Protein AF-A0A7S0RK14-F1 (afdb_monomer)

pLDDT: mean 92.4, std 7.56, range [43.94, 97.69]

Solvent-accessible surface area (backbone atoms only — not comparable to full-atom values): 6460 Å² total; per-residue (Å²): 135,81,54,69,39,75,68,65,34,57,69,39,51,53,24,56,72,40,87,52,61,68,43,26,39,52,29,47,56,50,52,42,52,37,62,75,71,60,67,61,87,78,58,67,68,62,51,51,50,47,50,44,56,53,35,53,56,34,50,67,47,88,48,54,69,42,27,52,49,26,55,49,40,50,52,54,50,48,70,65,46,33,80,78,59,32,68,70,54,43,53,64,54,51,55,78,42,50,62,51,37,59,55,31,54,68,42,89,51,60,73,45,24,78,70,81

Structure (mmCIF, N/CA/C/O backbone):
data_AF-A0A7S0RK14-F1
#
_entry.id   AF-A0A7S0RK14-F1
#
loop_
_atom_site.group_PDB
_atom_site.id
_atom_site.type_symbol
_atom_site.label_atom_id
_atom_site.label_alt_id
_atom_site.label_comp_id
_atom_site.label_asym_id
_atom_site.label_entity_id
_atom_site.label_seq_id
_atom_site.pdbx_PDB_ins_code
_atom_site.Cartn_x
_atom_site.Cartn_y
_atom_site.Cartn_z
_atom_site.occupancy
_atom_site.B_iso_or_equiv
_atom_site.auth_seq_id
_atom_site.auth_comp_id
_atom_site.auth_asym_id
_atom_site.auth_atom_id
_atom_site.pdbx_PDB_model_num
ATOM 1 N N . ARG A 1 1 ? -0.982 -11.204 16.524 1.00 43.94 1 ARG A N 1
ATOM 2 C CA . ARG A 1 1 ? -0.475 -10.701 15.231 1.00 43.94 1 ARG A CA 1
ATOM 3 C C . ARG A 1 1 ? -1.022 -11.636 14.187 1.00 43.94 1 ARG A C 1
ATOM 5 O O . ARG A 1 1 ? -0.485 -12.735 14.083 1.00 43.94 1 ARG A O 1
ATOM 12 N N . GLY A 1 2 ? -2.093 -11.233 13.522 1.00 53.06 2 GLY A N 1
ATOM 13 C CA . GLY A 1 2 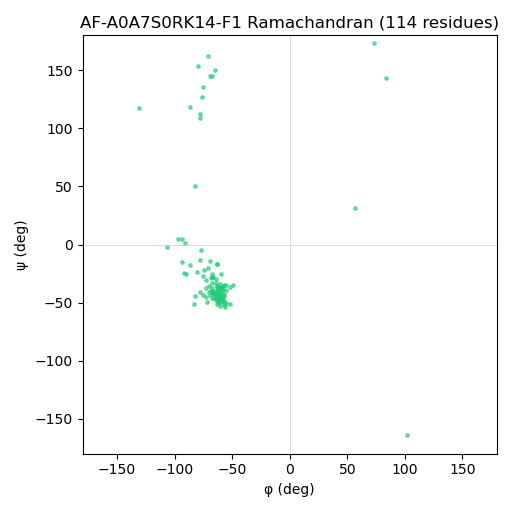? -2.640 -12.020 12.430 1.00 53.06 2 GLY A CA 1
ATOM 14 C C . GLY A 1 2 ? -1.776 -11.878 11.185 1.00 53.06 2 GLY A C 1
ATOM 15 O O . GLY A 1 2 ? -1.280 -10.790 10.880 1.00 53.06 2 GLY A O 1
ATOM 16 N N . GLY A 1 3 ? -1.497 -12.987 10.507 1.00 73.06 3 GLY A N 1
ATOM 17 C CA . GLY A 1 3 ? -0.757 -12.967 9.245 1.00 73.06 3 GLY A CA 1
ATOM 18 C C . GLY A 1 3 ? -1.586 -12.375 8.098 1.00 73.06 3 GLY A C 1
ATOM 19 O O . GLY A 1 3 ? -2.809 -12.357 8.146 1.00 73.06 3 GLY A O 1
ATOM 20 N N . MET A 1 4 ? -0.935 -11.965 7.002 1.00 79.94 4 MET A N 1
ATOM 21 C CA . MET A 1 4 ? -1.614 -11.532 5.764 1.00 79.94 4 MET A 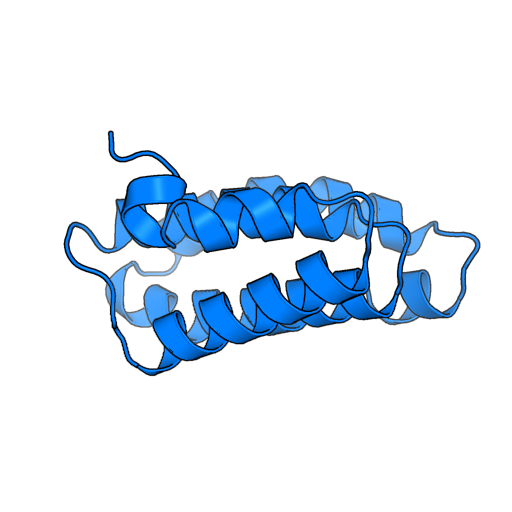CA 1
ATOM 22 C C . MET A 1 4 ? -2.685 -12.538 5.296 1.00 79.94 4 MET A C 1
ATOM 24 O O . MET A 1 4 ? -3.738 -12.140 4.814 1.00 79.94 4 MET A O 1
ATOM 28 N N . ALA A 1 5 ? -2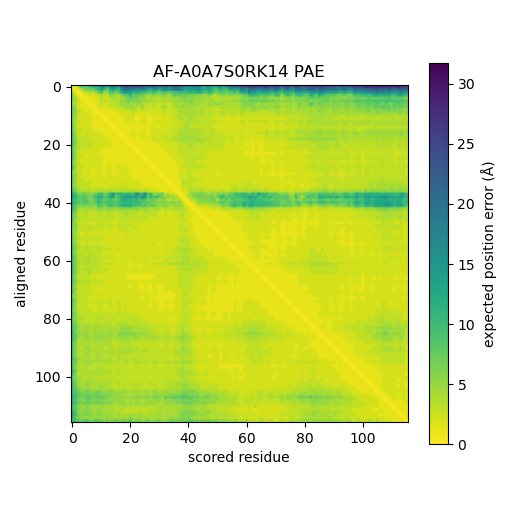.439 -13.837 5.495 1.00 84.75 5 ALA A N 1
ATOM 29 C CA . ALA A 1 5 ? -3.376 -14.907 5.162 1.00 84.75 5 ALA A CA 1
ATOM 30 C C . ALA A 1 5 ? -4.648 -14.914 6.027 1.00 84.75 5 ALA A C 1
ATOM 32 O O . ALA A 1 5 ? -5.687 -15.339 5.539 1.00 84.75 5 ALA A O 1
ATOM 33 N N . GLU A 1 6 ? -4.594 -14.427 7.269 1.00 83.00 6 GLU A N 1
ATOM 34 C CA . GLU A 1 6 ? -5.779 -14.309 8.130 1.00 83.00 6 GLU A CA 1
ATOM 35 C C . GLU A 1 6 ? -6.695 -13.171 7.673 1.00 83.00 6 GLU A C 1
ATOM 37 O O . GLU A 1 6 ? -7.908 -13.274 7.815 1.00 83.00 6 GLU A O 1
ATOM 42 N N . VAL A 1 7 ? -6.118 -12.115 7.090 1.00 80.44 7 VAL A N 1
ATOM 43 C CA . VAL A 1 7 ? -6.870 -10.947 6.614 1.00 80.44 7 VAL A CA 1
ATOM 44 C C . VAL A 1 7 ? -7.445 -11.192 5.221 1.00 80.44 7 VAL A C 1
ATOM 46 O O . VAL A 1 7 ? -8.635 -11.007 5.013 1.00 80.44 7 VAL A O 1
ATOM 49 N N . VAL A 1 8 ? -6.629 -11.629 4.253 1.00 83.75 8 VAL A N 1
ATOM 50 C CA . VAL A 1 8 ? -7.070 -11.729 2.843 1.00 83.75 8 VAL A CA 1
ATOM 51 C C . VAL A 1 8 ? -7.315 -13.163 2.359 1.00 83.75 8 VAL A C 1
ATOM 53 O O . VAL A 1 8 ? -7.729 -13.376 1.217 1.00 83.75 8 VAL A O 1
ATOM 56 N N . GLY A 1 9 ? -7.068 -14.163 3.207 1.00 88.88 9 GLY A N 1
ATOM 57 C CA . GLY A 1 9 ? -7.179 -15.583 2.878 1.00 88.88 9 GLY A CA 1
ATOM 58 C C . GLY A 1 9 ? -5.932 -16.151 2.193 1.00 88.88 9 GLY A C 1
ATOM 59 O O . GLY A 1 9 ? -5.302 -15.512 1.348 1.00 88.88 9 GLY A O 1
ATOM 60 N N . GLU A 1 10 ? -5.595 -17.400 2.518 1.00 91.12 10 GLU A N 1
ATOM 61 C CA . GLU A 1 10 ? -4.373 -18.077 2.059 1.00 91.12 10 GLU A CA 1
ATOM 62 C C . GLU A 1 10 ? -4.250 -18.147 0.530 1.00 91.12 10 GLU A C 1
ATOM 64 O O . GLU A 1 10 ? -3.204 -17.816 -0.030 1.00 91.12 10 GLU A O 1
ATOM 69 N N . TYR A 1 11 ? -5.338 -18.474 -0.172 1.00 93.38 11 TYR A N 1
ATOM 70 C CA . TYR A 1 11 ? -5.334 -18.522 -1.636 1.00 93.38 11 TYR A CA 1
ATOM 71 C C . TYR A 1 11 ? -5.032 -17.158 -2.274 1.00 93.38 11 TYR A C 1
ATOM 73 O O . TYR A 1 11 ? -4.282 -17.069 -3.248 1.00 93.38 11 TYR A O 1
ATOM 81 N N . THR A 1 12 ? -5.576 -16.078 -1.708 1.00 93.00 12 THR A N 1
ATOM 82 C CA . THR A 1 12 ? -5.313 -14.712 -2.178 1.00 93.00 12 THR A CA 1
ATOM 83 C C . THR A 1 12 ? -3.835 -14.372 -1.998 1.00 93.00 12 THR A C 1
ATOM 85 O O . THR A 1 12 ? -3.203 -13.845 -2.912 1.00 93.00 12 THR A O 1
ATOM 88 N N . VAL A 1 13 ? -3.248 -14.760 -0.862 1.00 92.19 13 VAL A N 1
ATOM 89 C CA . VAL A 1 13 ? -1.812 -14.608 -0.596 1.00 92.19 13 VAL A CA 1
ATOM 90 C C . VAL A 1 13 ? -0.962 -15.389 -1.601 1.00 92.19 13 VAL A C 1
ATOM 92 O O . VAL A 1 13 ? 0.000 -14.845 -2.143 1.00 92.19 13 VAL A O 1
ATOM 95 N N . MET A 1 14 ? -1.325 -16.633 -1.923 1.00 94.12 14 MET A N 1
ATOM 96 C CA . MET A 1 14 ? -0.630 -17.409 -2.959 1.00 94.12 14 MET A CA 1
ATOM 97 C C . MET A 1 14 ? -0.676 -16.712 -4.324 1.00 94.12 14 MET A C 1
ATOM 99 O O . MET A 1 14 ? 0.335 -16.654 -5.027 1.00 94.12 14 MET A O 1
ATOM 103 N N . CYS A 1 15 ? -1.831 -16.150 -4.687 1.00 96.00 15 CYS A N 1
ATOM 104 C CA . CYS A 1 15 ? -2.000 -15.424 -5.940 1.00 96.00 15 CYS A CA 1
ATOM 105 C C . CYS A 1 15 ? -1.143 -14.151 -5.983 1.00 96.00 15 CYS A C 1
ATOM 107 O O . CYS A 1 15 ? -0.473 -13.926 -6.990 1.00 96.00 15 CYS A O 1
ATOM 109 N N . LEU A 1 16 ? -1.065 -13.390 -4.882 1.00 93.75 16 LEU A N 1
ATOM 110 C CA . LEU A 1 16 ? -0.200 -12.207 -4.749 1.00 93.75 16 LEU A CA 1
ATOM 111 C C . LEU A 1 16 ? 1.287 -12.513 -4.990 1.00 93.75 16 LEU A C 1
ATOM 113 O O . LEU A 1 16 ? 2.011 -11.678 -5.531 1.00 93.75 16 LEU A O 1
ATOM 117 N N . PHE A 1 17 ? 1.763 -13.699 -4.602 1.00 90.12 17 PHE A N 1
ATOM 118 C CA . PHE A 1 17 ? 3.158 -14.112 -4.806 1.00 90.12 17 PHE A CA 1
ATOM 119 C C . PHE A 1 17 ? 3.391 -14.910 -6.096 1.00 90.12 17 PHE A C 1
ATOM 121 O O . PHE A 1 17 ? 4.506 -15.380 -6.341 1.00 90.12 17 PHE A O 1
ATOM 128 N N . SER A 1 18 ? 2.371 -15.063 -6.942 1.00 95.62 18 SER A N 1
ATOM 129 C CA . SER A 1 18 ? 2.494 -15.819 -8.182 1.00 95.62 18 SER A CA 1
ATOM 130 C C . SER A 1 18 ? 3.421 -15.134 -9.185 1.00 95.62 18 SER A C 1
ATOM 132 O O . SER A 1 18 ? 3.430 -13.912 -9.349 1.00 95.62 18 SER A O 1
ATOM 134 N N . ARG A 1 19 ? 4.162 -15.944 -9.949 1.00 95.12 19 ARG A N 1
ATOM 135 C CA . ARG A 1 19 ? 4.926 -15.459 -11.111 1.00 95.12 19 ARG A CA 1
ATOM 136 C C . ARG A 1 19 ? 4.003 -14.981 -12.236 1.00 95.12 19 ARG A C 1
ATOM 138 O O . ARG A 1 19 ? 4.400 -14.117 -13.015 1.00 95.12 19 ARG A O 1
ATOM 145 N N . ASN A 1 20 ? 2.773 -15.494 -12.297 1.00 97.25 20 ASN A N 1
ATOM 146 C CA . ASN A 1 20 ? 1.763 -15.045 -13.246 1.00 97.25 20 ASN A CA 1
ATOM 147 C C . ASN A 1 20 ? 1.152 -13.720 -12.769 1.00 97.25 20 ASN A C 1
ATOM 149 O O . ASN A 1 20 ? 0.452 -13.683 -11.760 1.00 97.25 20 ASN A O 1
ATOM 153 N N . TRP A 1 21 ? 1.409 -12.640 -13.506 1.00 97.19 21 TRP A N 1
ATOM 154 C CA . TRP A 1 21 ? 0.929 -11.306 -13.144 1.00 97.19 21 TRP A CA 1
ATOM 155 C C . TRP A 1 21 ? -0.596 -11.196 -13.149 1.00 97.19 21 TRP A C 1
ATOM 157 O O . TRP A 1 21 ? -1.133 -10.464 -12.329 1.00 97.19 21 TRP A O 1
ATOM 167 N N . VAL A 1 22 ? -1.291 -11.976 -13.985 1.00 97.69 22 VAL A N 1
ATOM 168 C CA . VAL A 1 22 ? -2.762 -11.998 -14.032 1.00 97.69 22 VAL A CA 1
ATOM 169 C C . VAL A 1 22 ? -3.338 -12.498 -12.706 1.00 97.69 22 VAL A C 1
ATOM 171 O O . VAL A 1 22 ? -4.355 -11.996 -12.243 1.00 97.69 22 VAL A O 1
ATOM 174 N N . LEU A 1 23 ? -2.665 -13.450 -12.047 1.00 97.44 23 LEU A N 1
ATOM 175 C CA . LEU A 1 23 ? -3.083 -13.923 -10.724 1.00 97.44 23 LEU A CA 1
ATOM 176 C C . LEU A 1 23 ? -2.849 -12.867 -9.640 1.00 97.44 23 LEU A C 1
ATOM 178 O O . LEU A 1 23 ? -3.665 -12.744 -8.731 1.00 97.44 23 LEU A O 1
ATOM 182 N N . ARG A 1 24 ? -1.768 -12.085 -9.744 1.00 97.44 24 ARG A N 1
ATOM 183 C CA . ARG A 1 24 ? -1.518 -10.969 -8.820 1.00 97.44 24 ARG A CA 1
ATOM 184 C C . ARG A 1 24 ? -2.570 -9.873 -8.977 1.00 97.44 24 ARG A C 1
ATOM 186 O O . ARG A 1 24 ? -3.079 -9.380 -7.978 1.00 97.44 24 ARG A O 1
ATOM 193 N N . ASP A 1 25 ? -2.923 -9.553 -10.219 1.00 96.12 25 ASP A N 1
ATOM 194 C CA . ASP A 1 25 ? -3.969 -8.587 -10.560 1.00 96.12 25 ASP A CA 1
ATOM 195 C C . ASP A 1 25 ? -5.354 -9.037 -10.062 1.00 96.12 25 ASP A C 1
ATOM 197 O O . ASP A 1 25 ? -6.053 -8.285 -9.390 1.00 96.12 25 ASP A O 1
ATOM 201 N N . ALA A 1 26 ? -5.716 -10.307 -10.265 1.00 95.94 26 ALA A N 1
ATOM 202 C CA . ALA A 1 26 ? -6.961 -10.861 -9.733 1.00 95.94 26 ALA A CA 1
ATOM 203 C C . ALA A 1 26 ? -7.009 -10.841 -8.192 1.00 95.94 26 ALA A C 1
ATOM 205 O O . ALA A 1 26 ? -8.058 -10.588 -7.599 1.00 95.94 26 ALA A O 1
ATOM 206 N N . ALA A 1 27 ? -5.876 -11.092 -7.526 1.00 95.56 27 ALA A N 1
ATOM 207 C CA . ALA A 1 27 ? -5.788 -11.005 -6.071 1.00 95.56 27 ALA A CA 1
ATOM 208 C C . ALA A 1 27 ? -5.961 -9.566 -5.566 1.00 95.56 27 ALA A C 1
ATOM 210 O O . ALA A 1 27 ? -6.6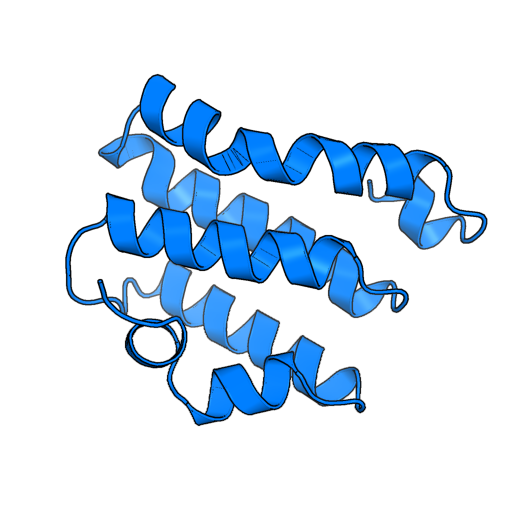45 -9.362 -4.568 1.00 95.56 27 ALA A O 1
ATOM 211 N N . LEU A 1 28 ? -5.383 -8.584 -6.266 1.00 95.50 28 LEU A N 1
ATOM 212 C CA . LEU A 1 28 ? -5.584 -7.159 -5.998 1.00 95.50 28 LEU A CA 1
ATOM 213 C C . LEU A 1 28 ? -7.065 -6.782 -6.044 1.00 95.50 28 LEU A C 1
ATOM 215 O O . LEU A 1 28 ? -7.586 -6.279 -5.052 1.00 95.50 28 LEU A O 1
ATOM 219 N N . GLN A 1 29 ? -7.744 -7.108 -7.147 1.00 94.81 29 GLN A N 1
ATOM 220 C CA . GLN A 1 29 ? -9.172 -6.819 -7.330 1.00 94.81 29 GLN A CA 1
ATOM 221 C C . GLN A 1 29 ? -10.033 -7.472 -6.239 1.00 94.81 29 GLN A C 1
ATOM 223 O O . GLN A 1 29 ? -10.988 -6.881 -5.742 1.00 94.81 29 GLN A O 1
ATOM 228 N N . LYS A 1 30 ? -9.678 -8.693 -5.817 1.00 94.62 30 LYS A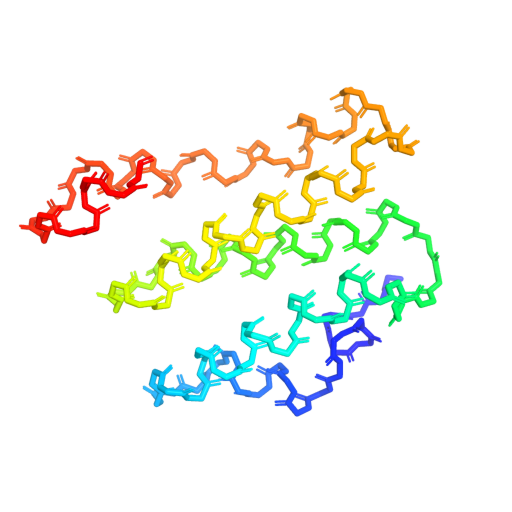 N 1
ATOM 229 C CA . LYS A 1 30 ? -10.362 -9.358 -4.704 1.00 94.62 30 LYS A CA 1
ATOM 230 C C . LYS A 1 30 ? -10.180 -8.603 -3.385 1.00 94.62 30 LYS A C 1
ATOM 232 O O . LYS A 1 30 ? -11.152 -8.439 -2.657 1.00 94.62 30 LYS A O 1
ATOM 237 N N . ILE A 1 31 ? -8.956 -8.185 -3.060 1.00 94.00 31 ILE A N 1
ATOM 238 C CA . ILE A 1 31 ? -8.671 -7.463 -1.810 1.00 94.00 31 ILE A CA 1
ATOM 239 C C . ILE A 1 31 ? -9.392 -6.121 -1.794 1.00 94.00 31 ILE A C 1
ATOM 241 O O . ILE A 1 31 ? -9.967 -5.767 -0.774 1.00 94.00 31 ILE A O 1
ATOM 245 N N . GLU A 1 32 ? -9.385 -5.401 -2.913 1.00 94.00 32 GLU A N 1
ATOM 246 C CA . GLU A 1 32 ? -10.116 -4.144 -3.058 1.00 94.00 32 GLU A CA 1
ATOM 247 C C . GLU A 1 32 ? -11.600 -4.317 -2.749 1.00 94.00 32 GLU A C 1
ATOM 249 O O . GLU A 1 32 ? -12.118 -3.645 -1.859 1.00 94.00 32 GLU A O 1
ATOM 254 N N . LYS A 1 33 ? -12.241 -5.313 -3.368 1.00 93.44 33 LYS A N 1
ATOM 255 C CA . LYS A 1 33 ? -13.639 -5.639 -3.090 1.00 93.44 33 LYS A CA 1
ATOM 256 C C . LYS A 1 33 ? -13.892 -5.944 -1.606 1.00 93.44 33 LYS A C 1
ATOM 258 O O . LYS A 1 33 ? -14.866 -5.462 -1.041 1.00 93.44 33 LYS A O 1
ATOM 263 N N . MET 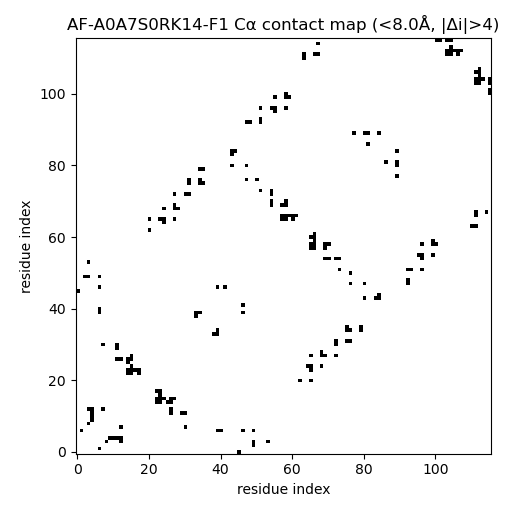A 1 34 ? -13.005 -6.698 -0.952 1.00 91.75 34 MET A N 1
ATOM 264 C CA . MET A 1 34 ? -13.130 -6.981 0.487 1.00 91.75 34 MET A CA 1
ATOM 265 C C . MET A 1 34 ? -13.028 -5.706 1.350 1.00 91.75 34 MET A C 1
ATOM 267 O O . MET A 1 34 ? -13.717 -5.600 2.362 1.00 91.75 34 MET A O 1
ATOM 271 N N . VAL A 1 35 ? -12.192 -4.731 0.960 1.00 93.19 35 VAL A N 1
ATOM 272 C CA . VAL A 1 35 ? -12.066 -3.420 1.641 1.00 93.19 35 VAL A CA 1
ATOM 273 C C . VAL A 1 35 ? -13.323 -2.584 1.475 1.00 93.19 35 VAL A C 1
ATOM 275 O O . VAL A 1 35 ? -13.779 -1.972 2.443 1.00 93.19 35 VAL A O 1
ATOM 278 N N . GLU A 1 36 ? -13.905 -2.576 0.282 1.00 91.81 36 GLU A N 1
ATOM 279 C CA . GLU A 1 36 ? -15.167 -1.884 0.024 1.00 91.81 36 GLU A CA 1
ATOM 280 C C . GLU A 1 36 ? -16.311 -2.471 0.861 1.00 91.81 36 GLU A C 1
ATOM 282 O O . GLU A 1 36 ? -17.043 -1.716 1.509 1.00 91.81 36 GLU A O 1
ATOM 287 N N . GLU A 1 37 ? -16.409 -3.804 0.899 1.00 91.00 37 GLU A N 1
ATOM 288 C CA . GLU A 1 37 ? -17.457 -4.569 1.591 1.00 91.00 37 GLU A CA 1
ATOM 289 C C . GLU A 1 37 ? -17.279 -4.650 3.122 1.00 91.00 37 GLU A C 1
ATOM 291 O O . GLU A 1 37 ? -18.160 -5.171 3.799 1.00 91.00 37 GLU A O 1
ATOM 296 N N . GLU A 1 38 ? -16.180 -4.124 3.680 1.00 80.31 38 GLU A N 1
ATOM 297 C CA . GLU A 1 38 ? -15.820 -4.245 5.110 1.00 80.31 38 GLU A CA 1
ATOM 298 C C . GLU A 1 38 ? -15.721 -5.695 5.606 1.00 80.31 38 GLU A C 1
ATOM 300 O O . GLU A 1 38 ? -15.958 -5.987 6.780 1.00 80.31 38 GLU A O 1
ATOM 305 N N . ASP A 1 39 ? -15.316 -6.623 4.738 1.00 77.31 39 ASP A N 1
ATOM 306 C CA . ASP A 1 39 ? -15.230 -8.048 5.080 1.00 77.31 39 ASP A CA 1
ATOM 307 C C . ASP A 1 39 ? -13.928 -8.391 5.824 1.00 77.31 39 ASP A C 1
ATOM 309 O O . ASP A 1 39 ? -13.186 -9.310 5.472 1.00 77.31 39 ASP A O 1
ATOM 313 N N . PHE A 1 40 ? -13.618 -7.621 6.870 1.00 79.31 40 PHE A N 1
ATOM 314 C CA . PHE A 1 40 ? -12.463 -7.862 7.726 1.00 79.31 40 PHE A CA 1
ATOM 315 C C . PHE A 1 40 ? -12.854 -7.827 9.193 1.00 79.31 40 PHE A C 1
ATOM 317 O O . PHE A 1 40 ? -13.259 -6.808 9.748 1.00 79.31 40 PHE A O 1
ATOM 324 N N . LYS A 1 41 ? -12.664 -8.965 9.857 1.00 76.06 41 LYS A N 1
ATOM 325 C CA . LYS A 1 41 ? -12.796 -9.064 11.310 1.00 76.06 41 LYS A CA 1
ATOM 326 C C . LYS A 1 41 ? -11.528 -8.523 11.977 1.00 76.06 41 LYS A C 1
ATOM 328 O O . LYS A 1 41 ? -10.442 -8.596 11.408 1.00 76.06 41 LYS A O 1
ATOM 333 N N . GLY A 1 42 ? -11.651 -8.041 13.210 1.00 82.31 42 GLY A N 1
ATOM 334 C CA . GLY A 1 42 ? -10.507 -7.639 14.033 1.00 82.31 42 GLY A CA 1
ATOM 335 C C . GLY A 1 42 ? -10.277 -6.131 14.101 1.00 82.31 42 GLY A C 1
ATOM 336 O O . GLY A 1 42 ? -11.169 -5.338 13.821 1.00 82.31 42 GLY A O 1
ATOM 337 N N . ASP A 1 43 ? -9.083 -5.751 14.550 1.00 90.00 43 ASP A N 1
ATOM 338 C CA . ASP A 1 43 ? -8.701 -4.363 14.811 1.00 90.00 43 ASP A CA 1
ATOM 339 C C . ASP A 1 43 ? -8.415 -3.599 13.507 1.00 90.00 43 ASP A C 1
ATOM 341 O O . ASP A 1 43 ? -7.581 -4.014 12.695 1.00 90.00 43 ASP A O 1
ATOM 345 N N . ALA A 1 44 ? -9.074 -2.451 13.321 1.00 91.06 44 ALA A N 1
ATOM 346 C CA . ALA A 1 44 ? -8.956 -1.641 12.110 1.00 91.06 44 ALA A CA 1
ATOM 347 C C . ALA A 1 44 ? -7.511 -1.202 11.829 1.00 91.06 44 ALA A C 1
ATOM 349 O O . ALA A 1 44 ? -7.072 -1.171 10.679 1.00 91.06 44 ALA A O 1
ATOM 350 N N . LYS A 1 45 ? -6.728 -0.922 12.877 1.00 92.00 45 LYS A N 1
ATOM 351 C CA . LYS A 1 45 ? -5.330 -0.502 12.748 1.00 92.00 45 LYS A CA 1
ATOM 352 C C . LYS A 1 45 ? -4.420 -1.659 12.333 1.00 92.00 45 LYS A C 1
ATOM 354 O O . LYS A 1 45 ? -3.487 -1.450 11.550 1.00 92.00 45 LYS A O 1
ATOM 359 N N . GLU A 1 46 ? -4.654 -2.871 12.829 1.00 90.81 46 GLU A N 1
ATOM 360 C CA . GLU A 1 46 ? -3.950 -4.081 12.389 1.00 90.81 46 GLU A CA 1
ATOM 361 C C . GLU A 1 46 ? -4.299 -4.445 10.938 1.00 90.81 46 GLU A C 1
ATOM 363 O O . GLU A 1 46 ? -3.387 -4.735 10.152 1.00 90.81 46 GLU A O 1
ATOM 368 N N . ASN A 1 47 ? -5.574 -4.334 10.559 1.00 91.12 47 ASN A N 1
ATOM 369 C CA . ASN A 1 47 ? -6.040 -4.561 9.189 1.00 91.12 47 ASN A CA 1
ATOM 370 C C . ASN A 1 47 ? -5.427 -3.545 8.219 1.00 91.12 47 ASN A C 1
ATOM 372 O O . ASN A 1 47 ? -4.752 -3.940 7.266 1.00 91.12 47 ASN A O 1
ATOM 376 N N . PHE A 1 48 ? -5.514 -2.247 8.528 1.00 93.81 48 PHE A N 1
ATOM 377 C CA . PHE A 1 48 ? -4.879 -1.181 7.751 1.00 93.81 48 PHE A CA 1
ATOM 378 C C . PHE A 1 48 ? -3.386 -1.445 7.529 1.00 93.81 48 PHE A C 1
ATOM 380 O O . PHE A 1 48 ? -2.917 -1.482 6.394 1.00 93.81 48 PHE A O 1
ATOM 387 N N . ARG A 1 49 ? -2.629 -1.733 8.596 1.00 92.69 49 ARG A N 1
ATOM 388 C CA . ARG A 1 49 ? -1.194 -2.056 8.489 1.00 92.69 49 ARG A CA 1
ATOM 389 C C . ARG A 1 49 ? -0.925 -3.288 7.631 1.00 92.69 49 ARG A C 1
ATOM 391 O O . ARG A 1 49 ? 0.111 -3.360 6.975 1.00 92.69 49 ARG A O 1
ATOM 398 N N . THR A 1 50 ? -1.814 -4.273 7.648 1.00 91.75 50 THR A N 1
ATOM 399 C CA . THR A 1 50 ? -1.685 -5.460 6.801 1.00 91.75 50 THR A CA 1
ATOM 400 C C . THR A 1 50 ? -1.893 -5.112 5.331 1.00 91.75 50 THR A C 1
ATOM 402 O O . THR A 1 50 ? -1.070 -5.513 4.507 1.00 91.75 50 THR A O 1
ATOM 405 N N . HIS A 1 51 ? -2.897 -4.294 5.008 1.00 92.88 51 HIS A N 1
ATOM 406 C CA . HIS A 1 51 ? -3.105 -3.785 3.651 1.00 92.88 51 HIS A CA 1
ATOM 407 C C . HIS A 1 51 ? -1.920 -2.960 3.152 1.00 92.88 51 HIS A C 1
ATOM 409 O O . HIS A 1 51 ? -1.434 -3.214 2.052 1.00 92.88 51 HIS A O 1
ATOM 415 N N . ILE A 1 52 ? -1.386 -2.047 3.968 1.00 95.38 52 ILE A N 1
ATOM 416 C CA . ILE A 1 52 ? -0.197 -1.265 3.603 1.00 95.38 52 ILE A CA 1
ATOM 417 C C . ILE A 1 52 ? 0.982 -2.187 3.258 1.00 95.38 52 ILE A C 1
ATOM 419 O O . ILE A 1 52 ? 1.611 -1.997 2.219 1.00 95.38 52 ILE A O 1
ATOM 423 N N . ARG A 1 53 ? 1.248 -3.244 4.037 1.00 92.44 53 ARG A N 1
ATOM 424 C CA . ARG A 1 53 ? 2.332 -4.194 3.715 1.00 92.44 53 ARG A CA 1
ATOM 425 C C . ARG A 1 53 ? 2.104 -4.938 2.398 1.00 92.44 53 ARG A C 1
ATOM 427 O O . ARG A 1 53 ? 3.066 -5.188 1.670 1.00 92.44 53 ARG A O 1
ATOM 434 N N . VAL A 1 54 ? 0.856 -5.314 2.096 1.00 92.19 54 VAL A N 1
ATOM 435 C CA . VAL A 1 54 ? 0.486 -5.909 0.798 1.00 92.19 54 VAL A CA 1
ATOM 436 C C . VAL A 1 54 ? 0.804 -4.924 -0.325 1.00 92.19 54 VAL A C 1
ATOM 438 O O . VAL A 1 54 ? 1.553 -5.257 -1.245 1.00 92.19 54 VAL A O 1
ATOM 441 N N . ILE A 1 55 ? 0.299 -3.695 -0.211 1.00 95.62 55 ILE A N 1
ATOM 442 C CA . ILE A 1 55 ? 0.487 -2.622 -1.192 1.00 95.62 55 ILE A CA 1
ATOM 443 C C . ILE A 1 55 ? 1.975 -2.337 -1.397 1.00 95.62 55 ILE A C 1
ATOM 445 O O . ILE A 1 55 ? 2.444 -2.333 -2.530 1.00 95.62 55 ILE A O 1
ATOM 449 N N . GLY A 1 56 ? 2.758 -2.196 -0.326 1.00 94.62 56 GLY A N 1
ATOM 450 C CA . GLY A 1 56 ? 4.193 -1.917 -0.403 1.00 94.62 56 GLY A CA 1
ATOM 451 C C . GLY A 1 56 ? 4.989 -2.979 -1.160 1.00 94.62 56 GLY A C 1
ATOM 452 O O . GLY A 1 56 ? 6.035 -2.678 -1.741 1.00 94.62 56 GLY A O 1
ATOM 453 N N . LYS A 1 57 ? 4.492 -4.220 -1.217 1.00 91.44 57 LYS A N 1
ATOM 454 C CA . LYS A 1 57 ? 5.071 -5.247 -2.083 1.00 91.44 57 LYS A CA 1
ATOM 455 C C . LYS A 1 57 ? 4.665 -5.078 -3.545 1.00 91.44 57 LYS A C 1
ATOM 457 O O . LYS A 1 57 ? 5.504 -5.260 -4.423 1.00 91.44 57 LYS A O 1
ATOM 462 N N . LEU A 1 58 ? 3.407 -4.742 -3.803 1.00 93.25 58 LEU A N 1
ATOM 463 C CA . LEU A 1 58 ? 2.856 -4.608 -5.152 1.00 9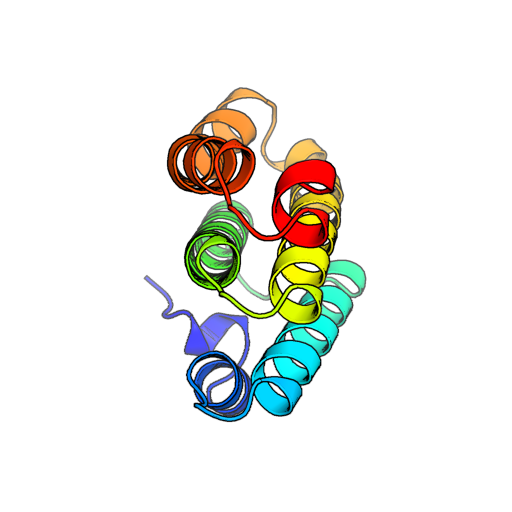3.25 58 LEU A CA 1
ATOM 464 C C . LEU A 1 58 ? 3.301 -3.318 -5.851 1.00 93.25 58 LEU A C 1
ATOM 466 O O . LEU A 1 58 ? 3.475 -3.316 -7.064 1.00 93.25 58 LEU A O 1
ATOM 470 N N . LEU A 1 59 ? 3.623 -2.263 -5.099 1.00 95.62 59 LEU A N 1
ATOM 471 C CA . LEU A 1 59 ? 4.248 -1.051 -5.643 1.00 95.62 59 LEU A CA 1
ATOM 472 C C . LEU A 1 59 ? 5.642 -1.311 -6.241 1.00 95.62 59 LEU A C 1
ATOM 474 O O . LEU A 1 59 ? 6.141 -0.521 -7.037 1.00 95.62 59 LEU A O 1
ATOM 478 N N . LYS A 1 60 ? 6.269 -2.446 -5.909 1.00 94.00 60 LYS A N 1
ATOM 479 C CA . LYS A 1 60 ? 7.549 -2.881 -6.489 1.00 94.00 60 LYS A CA 1
ATOM 480 C C . LYS A 1 60 ? 7.374 -3.751 -7.735 1.00 94.00 60 LYS A C 1
ATOM 482 O O . LYS A 1 60 ? 8.367 -4.219 -8.295 1.00 94.00 60 LYS A O 1
ATOM 487 N N . ASP A 1 61 ? 6.139 -4.002 -8.173 1.00 95.25 61 ASP A N 1
ATOM 488 C CA . ASP A 1 61 ? 5.882 -4.796 -9.371 1.00 95.25 61 ASP A CA 1
ATOM 489 C C . ASP A 1 61 ? 6.415 -4.087 -10.630 1.00 95.25 61 ASP A C 1
ATOM 491 O O . ASP A 1 61 ? 6.519 -2.860 -10.708 1.00 95.25 61 ASP A O 1
ATOM 495 N N . LYS A 1 62 ? 6.813 -4.878 -11.625 1.00 93.56 62 LYS A N 1
ATOM 496 C CA . LYS A 1 62 ? 7.300 -4.381 -12.922 1.00 93.56 62 LYS A CA 1
ATOM 497 C C . LYS A 1 62 ? 6.184 -4.309 -13.962 1.00 93.56 62 LYS A C 1
ATOM 499 O O . LYS A 1 62 ? 6.358 -3.697 -15.012 1.00 93.56 62 LYS A O 1
ATOM 504 N N . VAL A 1 63 ? 5.052 -4.955 -13.696 1.00 95.75 63 VAL A N 1
ATOM 505 C CA . VAL A 1 63 ? 3.881 -4.944 -14.567 1.00 95.75 63 VAL A CA 1
ATOM 506 C C . VAL A 1 63 ? 3.024 -3.732 -14.225 1.00 95.75 63 VAL A C 1
ATOM 508 O O . VAL A 1 63 ? 2.496 -3.635 -13.121 1.00 95.75 63 VAL A O 1
ATOM 511 N N . ALA A 1 64 ? 2.854 -2.831 -15.195 1.00 94.56 64 ALA A N 1
ATOM 512 C CA . ALA A 1 64 ? 2.117 -1.580 -15.011 1.00 94.56 64 ALA A CA 1
ATOM 513 C C . ALA A 1 64 ? 0.686 -1.780 -14.501 1.00 94.56 64 ALA A C 1
ATOM 515 O O . ALA A 1 64 ? 0.254 -1.041 -13.628 1.00 94.56 64 ALA A O 1
ATOM 516 N N . ASN A 1 65 ? -0.023 -2.807 -14.976 1.00 95.25 65 ASN A N 1
ATOM 517 C CA . ASN A 1 65 ? -1.382 -3.092 -14.510 1.00 95.25 65 ASN A CA 1
ATOM 518 C C . ASN A 1 65 ? -1.417 -3.407 -13.007 1.00 95.25 65 ASN A C 1
ATOM 520 O O . ASN A 1 65 ? -2.228 -2.836 -12.289 1.00 95.25 65 ASN A O 1
ATOM 524 N N . VAL A 1 66 ? -0.481 -4.230 -12.521 1.00 96.81 66 VAL A N 1
ATOM 525 C CA . VAL A 1 66 ? -0.393 -4.587 -11.097 1.00 96.81 66 VAL A CA 1
ATOM 526 C C . VAL A 1 66 ? -0.002 -3.369 -10.257 1.00 96.81 66 VAL A C 1
ATOM 528 O O . VAL A 1 66 ? -0.566 -3.152 -9.190 1.00 96.81 66 VAL A O 1
ATOM 531 N N . PHE A 1 67 ? 0.932 -2.550 -10.749 1.00 96.81 67 PHE A N 1
ATOM 532 C CA . PHE A 1 67 ? 1.324 -1.307 -10.083 1.00 96.81 67 PHE A CA 1
ATOM 533 C C . PHE A 1 67 ? 0.148 -0.326 -9.961 1.00 96.81 67 PHE A C 1
ATOM 535 O O . PHE A 1 67 ? -0.144 0.153 -8.869 1.00 96.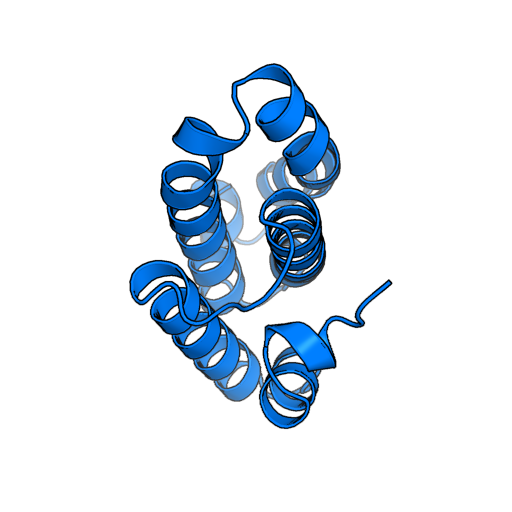81 67 PHE A O 1
ATOM 542 N N . ASN A 1 68 ? -0.578 -0.091 -11.056 1.00 96.06 68 ASN A N 1
ATOM 543 C CA . ASN A 1 68 ? -1.757 0.774 -11.067 1.00 96.06 68 ASN A CA 1
ATOM 544 C C . ASN A 1 68 ? -2.864 0.241 -10.151 1.00 96.06 68 ASN A C 1
ATOM 546 O O . ASN A 1 68 ? -3.456 1.010 -9.399 1.00 96.06 68 ASN A O 1
ATOM 550 N N . GLY A 1 69 ? -3.104 -1.074 -10.154 1.00 96.56 69 GLY A N 1
ATOM 551 C CA . GLY A 1 69 ? -4.037 -1.704 -9.221 1.00 96.56 69 GLY A CA 1
ATOM 552 C C . GLY A 1 69 ? -3.620 -1.519 -7.758 1.00 96.56 69 GLY A C 1
ATOM 553 O O . GLY A 1 69 ? -4.463 -1.276 -6.902 1.00 96.56 69 GLY A O 1
ATOM 554 N N . ALA A 1 70 ? -2.319 -1.548 -7.456 1.00 97.00 70 ALA A N 1
ATOM 555 C CA . ALA A 1 70 ? -1.818 -1.278 -6.109 1.00 97.00 70 ALA A CA 1
ATOM 556 C C . ALA A 1 70 ? -2.022 0.183 -5.673 1.00 97.00 70 ALA A C 1
ATOM 558 O O . ALA A 1 70 ? -2.336 0.424 -4.508 1.00 97.00 70 ALA A O 1
ATOM 559 N N . LEU A 1 71 ? -1.872 1.147 -6.589 1.00 97.56 71 LEU A N 1
ATOM 560 C CA . LEU A 1 71 ? -2.189 2.556 -6.329 1.00 97.56 71 LEU A CA 1
ATOM 561 C C . LEU A 1 71 ? -3.687 2.767 -6.093 1.00 97.56 71 LEU A C 1
ATOM 563 O O . LEU A 1 71 ? -4.067 3.507 -5.184 1.00 97.56 71 LEU A O 1
ATOM 567 N N . HIS A 1 72 ? -4.534 2.095 -6.876 1.00 97.25 72 HIS A N 1
ATOM 568 C CA . HIS A 1 72 ? -5.980 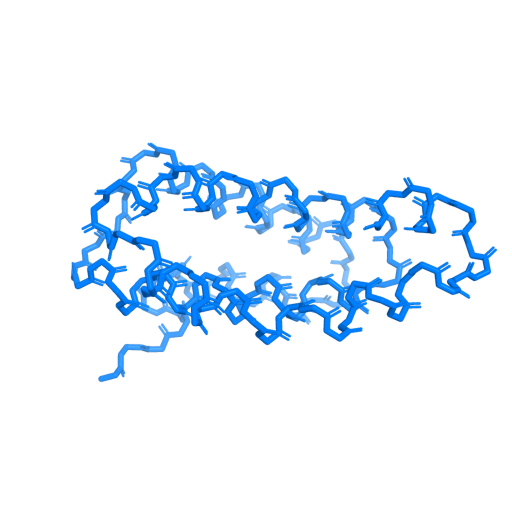2.150 -6.687 1.00 97.25 72 HIS A CA 1
ATOM 569 C C . HIS A 1 72 ? -6.373 1.589 -5.317 1.00 97.25 72 HIS A C 1
ATOM 571 O O . HIS A 1 72 ? -6.970 2.308 -4.517 1.00 97.25 72 HIS A O 1
ATOM 577 N N . LEU A 1 73 ? -5.874 0.393 -4.981 1.00 96.75 73 LEU A N 1
ATOM 578 C CA . LEU A 1 73 ? -6.080 -0.222 -3.673 1.00 96.75 73 LEU A CA 1
ATOM 579 C C . LEU A 1 73 ? -5.574 0.666 -2.524 1.00 96.75 73 LEU A C 1
ATOM 581 O O . LEU A 1 73 ? -6.226 0.744 -1.486 1.00 96.75 73 LEU A O 1
ATOM 585 N N . LEU A 1 74 ? -4.436 1.354 -2.683 1.00 97.50 74 LEU A N 1
ATOM 586 C CA . LEU A 1 74 ? -3.955 2.316 -1.685 1.00 97.50 74 LEU A CA 1
ATOM 587 C C . LEU A 1 74 ? -4.966 3.439 -1.451 1.00 97.50 74 LEU A C 1
ATOM 589 O O . LEU A 1 74 ? -5.235 3.778 -0.298 1.00 97.50 74 LEU A O 1
ATOM 593 N N . SER A 1 75 ? -5.529 3.997 -2.524 1.00 97.19 75 SER A N 1
ATOM 594 C CA . SER A 1 75 ? -6.564 5.026 -2.428 1.00 97.19 75 SER A CA 1
ATOM 595 C C . SER A 1 75 ? -7.787 4.501 -1.677 1.00 97.19 75 SER A C 1
ATOM 597 O O . SER A 1 75 ? -8.201 5.115 -0.694 1.00 97.19 75 SER A O 1
ATOM 599 N N . THR A 1 76 ? -8.291 3.327 -2.065 1.00 96.94 76 THR A N 1
ATOM 600 C CA . THR A 1 76 ? -9.451 2.671 -1.447 1.00 96.94 76 THR A CA 1
ATOM 601 C C . THR A 1 76 ? -9.218 2.411 0.045 1.00 96.94 76 THR A C 1
ATOM 603 O O . THR A 1 76 ? -10.028 2.800 0.886 1.00 96.94 76 THR A O 1
ATOM 606 N N . VAL A 1 77 ? -8.062 1.849 0.411 1.00 96.00 77 VAL A N 1
ATOM 607 C CA . VAL A 1 77 ? -7.686 1.572 1.808 1.00 96.00 77 VAL A CA 1
ATOM 608 C C . VAL A 1 77 ? -7.566 2.861 2.624 1.00 96.00 77 VAL A C 1
ATOM 610 O O . VAL A 1 77 ? -8.096 2.937 3.730 1.00 96.00 77 VAL A O 1
ATOM 613 N N . VAL A 1 78 ? -6.899 3.900 2.114 1.00 96.69 78 VAL A N 1
ATOM 614 C CA . VAL A 1 78 ? -6.763 5.164 2.856 1.00 96.69 78 VAL A CA 1
ATOM 615 C C . VAL A 1 78 ? -8.120 5.837 3.033 1.00 96.69 78 VAL A C 1
ATOM 617 O O . VAL A 1 78 ? -8.440 6.246 4.144 1.00 96.69 78 VAL A O 1
ATOM 620 N N . GLN A 1 79 ? -8.940 5.918 1.984 1.00 95.94 79 GLN A N 1
ATOM 621 C CA . GLN A 1 79 ? -10.282 6.503 2.071 1.00 95.94 79 GLN A CA 1
ATOM 622 C C . GLN A 1 79 ? -11.163 5.761 3.080 1.00 95.94 79 GLN A C 1
ATOM 624 O O . GLN A 1 79 ? -11.913 6.400 3.818 1.00 95.94 79 GLN A O 1
ATOM 629 N N . LYS A 1 80 ? -11.034 4.431 3.149 1.00 94.62 80 LYS A N 1
ATOM 630 C CA . LYS A 1 80 ? -11.805 3.594 4.066 1.00 94.62 80 LYS A CA 1
ATOM 631 C C . LYS A 1 80 ? -11.376 3.749 5.524 1.00 94.62 80 LYS A C 1
ATOM 633 O O . LYS A 1 80 ? -12.221 3.954 6.387 1.00 94.62 80 LYS A O 1
ATOM 638 N N . TYR A 1 81 ? -10.075 3.662 5.803 1.00 94.88 81 TYR A N 1
ATOM 639 C CA . TYR A 1 81 ? -9.560 3.584 7.174 1.00 94.88 81 TYR A CA 1
ATOM 640 C C . TYR A 1 81 ? -9.205 4.945 7.790 1.00 94.88 81 TYR A C 1
ATOM 642 O O . TYR A 1 81 ? -9.207 5.080 9.014 1.00 94.88 81 TYR A O 1
ATOM 650 N N . ALA A 1 82 ? -8.898 5.972 6.988 1.00 95.38 82 ALA A N 1
ATOM 651 C CA . ALA A 1 82 ? -8.471 7.269 7.519 1.00 95.38 82 ALA A CA 1
ATOM 652 C C . ALA A 1 82 ? -9.502 7.964 8.432 1.00 95.38 82 ALA A C 1
ATOM 654 O O . ALA A 1 82 ? -9.067 8.555 9.427 1.00 95.38 82 ALA A O 1
ATOM 655 N N . PRO A 1 83 ? -10.828 7.905 8.170 1.00 95.44 83 PRO A N 1
ATOM 656 C CA . PRO A 1 83 ? -11.826 8.498 9.063 1.00 95.44 83 PRO A CA 1
ATOM 657 C C . PRO A 1 83 ? -11.822 7.891 10.472 1.00 95.44 83 PRO A C 1
ATOM 659 O O . PRO A 1 83 ? -12.006 8.617 11.445 1.00 95.44 83 PRO A O 1
ATOM 662 N N . GLU A 1 84 ? -11.582 6.582 10.585 1.00 94.88 84 GLU A N 1
ATOM 663 C CA . GLU A 1 84 ? -11.569 5.861 11.862 1.00 94.88 84 GLU A CA 1
ATOM 664 C C . GLU A 1 84 ? -10.227 6.006 12.596 1.00 94.88 84 GLU A C 1
ATOM 666 O O . GLU A 1 84 ? -10.190 6.259 13.799 1.00 94.88 84 GLU A O 1
ATOM 671 N N . LEU A 1 85 ? -9.107 5.880 11.876 1.00 95.38 85 LEU A N 1
ATOM 672 C CA . LEU A 1 85 ? -7.762 5.901 12.467 1.00 95.38 85 LEU A CA 1
ATOM 673 C C . LEU A 1 85 ? -7.248 7.317 12.758 1.00 95.38 85 LEU A C 1
ATOM 675 O O . LEU A 1 85 ? -6.349 7.516 13.579 1.00 95.38 85 LEU A O 1
ATOM 679 N N . GLY A 1 86 ? -7.778 8.312 12.052 1.00 95.88 86 GLY A N 1
ATOM 680 C CA . GLY A 1 86 ? -7.303 9.683 12.111 1.00 95.88 86 GLY A CA 1
ATOM 681 C C . GLY A 1 86 ? -5.956 9.905 11.401 1.00 95.88 86 GLY A C 1
ATOM 682 O O . GLY A 1 86 ? -5.283 8.976 10.933 1.00 95.88 86 GLY A O 1
ATOM 683 N N . PRO A 1 87 ? -5.521 11.173 11.305 1.00 95.44 87 PRO A N 1
ATOM 684 C CA . PRO A 1 87 ? -4.432 11.578 10.417 1.00 95.44 87 PRO A CA 1
ATOM 685 C C . PRO A 1 87 ? -3.066 11.028 10.836 1.00 95.44 87 PRO A C 1
ATOM 687 O O . PRO A 1 87 ? -2.297 10.592 9.984 1.00 95.44 87 PRO A O 1
ATOM 690 N N . LYS A 1 88 ? -2.759 11.006 12.139 1.00 95.88 88 LYS A N 1
ATOM 691 C CA . LYS A 1 88 ? -1.450 10.563 12.647 1.00 95.88 88 LYS A CA 1
ATOM 692 C C . LYS A 1 88 ? -1.192 9.089 12.344 1.00 95.88 88 LYS A C 1
ATOM 694 O O . LYS A 1 88 ? -0.115 8.738 11.863 1.00 95.88 88 LYS A O 1
ATOM 699 N N . ASP A 1 89 ? -2.171 8.231 12.624 1.00 94.19 89 ASP A N 1
ATOM 700 C CA . ASP A 1 89 ? -2.023 6.799 12.386 1.00 94.19 89 ASP A CA 1
ATOM 701 C C . ASP A 1 89 ? -2.004 6.494 10.886 1.00 94.19 89 ASP A C 1
ATOM 703 O O . ASP A 1 89 ? -1.135 5.739 10.444 1.00 94.19 89 ASP A O 1
ATOM 707 N N . THR A 1 90 ? -2.851 7.165 10.099 1.00 96.69 90 THR A N 1
ATOM 708 C CA . THR A 1 90 ? -2.851 7.058 8.631 1.00 96.69 90 THR A CA 1
ATOM 709 C C . THR A 1 90 ? -1.491 7.430 8.039 1.00 96.69 90 THR A C 1
ATOM 711 O O . THR A 1 90 ? -0.898 6.626 7.323 1.00 96.69 90 THR A O 1
ATOM 714 N N . GLN A 1 91 ? -0.946 8.601 8.395 1.00 96.62 91 GLN A N 1
ATOM 715 C CA . GLN A 1 91 ? 0.375 9.061 7.943 1.00 96.62 91 GLN A CA 1
ATOM 716 C C . GLN A 1 91 ? 1.479 8.075 8.324 1.00 96.62 91 GLN A C 1
ATOM 718 O O . GLN A 1 91 ? 2.303 7.709 7.489 1.00 96.62 91 GLN A O 1
ATOM 723 N N . SER A 1 92 ? 1.477 7.613 9.577 1.00 96.00 92 SER A N 1
ATOM 724 C CA . SER A 1 92 ? 2.478 6.657 10.053 1.00 96.00 92 SER A CA 1
ATOM 725 C C . SER A 1 92 ? 2.405 5.314 9.326 1.00 96.00 92 SER A C 1
ATOM 727 O O . SER A 1 92 ? 3.437 4.683 9.117 1.00 96.00 92 SER A O 1
ATOM 729 N N . GLY A 1 93 ? 1.204 4.882 8.929 1.00 94.88 93 GLY A N 1
ATOM 730 C CA . GLY A 1 93 ? 1.018 3.637 8.197 1.00 94.88 93 GLY A CA 1
ATOM 731 C C . GLY A 1 93 ? 1.511 3.740 6.763 1.00 94.88 93 GLY A C 1
ATOM 732 O O . GLY A 1 93 ? 2.242 2.866 6.326 1.00 94.88 93 GLY A O 1
ATOM 733 N N . VAL A 1 94 ? 1.191 4.818 6.043 1.00 97.12 94 VAL A N 1
ATOM 734 C CA . VAL A 1 94 ? 1.584 4.951 4.627 1.00 97.12 94 VAL A CA 1
ATOM 735 C C . VAL A 1 94 ? 3.045 5.357 4.420 1.00 97.12 94 VAL A C 1
ATOM 737 O O . VAL A 1 94 ? 3.547 5.252 3.304 1.00 97.12 94 VAL A O 1
ATOM 740 N N . ALA A 1 95 ? 3.750 5.807 5.463 1.00 96.62 95 ALA A N 1
ATOM 741 C CA . ALA A 1 95 ? 5.117 6.324 5.348 1.00 96.62 95 ALA A CA 1
ATOM 742 C C . ALA A 1 95 ? 6.098 5.338 4.681 1.00 96.62 95 ALA A C 1
ATOM 744 O O . ALA A 1 95 ? 6.975 5.760 3.927 1.00 96.62 95 ALA A O 1
ATOM 745 N N . GLU A 1 96 ? 5.933 4.028 4.901 1.00 94.12 96 GLU A N 1
ATOM 746 C CA . GLU A 1 96 ? 6.789 2.999 4.289 1.00 94.12 96 GLU A CA 1
ATOM 747 C C . GLU A 1 96 ? 6.590 2.839 2.771 1.00 94.12 96 GLU A C 1
ATOM 749 O O . GLU A 1 96 ? 7.427 2.234 2.099 1.00 94.12 96 GLU A O 1
ATOM 754 N N . LEU A 1 97 ? 5.509 3.400 2.220 1.00 97.06 97 LEU A N 1
ATOM 755 C CA . LEU A 1 97 ? 5.189 3.352 0.793 1.00 97.06 97 LEU A CA 1
ATOM 756 C C . LEU A 1 97 ? 5.846 4.482 -0.004 1.00 97.06 97 LEU A C 1
ATOM 758 O O . LEU A 1 97 ? 5.964 4.372 -1.220 1.00 97.06 97 LEU A O 1
ATOM 762 N N . ILE A 1 98 ? 6.313 5.545 0.655 1.00 96.56 98 ILE A N 1
ATOM 763 C CA . ILE A 1 98 ? 6.914 6.698 -0.027 1.00 96.56 98 ILE A CA 1
ATOM 764 C C . ILE A 1 98 ? 8.191 6.317 -0.801 1.00 96.56 98 ILE A C 1
ATOM 766 O O . ILE A 1 98 ? 8.282 6.671 -1.976 1.00 96.56 98 ILE A O 1
ATOM 770 N N . PRO A 1 99 ? 9.160 5.566 -0.235 1.00 95.56 99 PRO A N 1
ATOM 771 C CA . PRO A 1 99 ? 10.367 5.199 -0.976 1.00 95.56 99 PRO A CA 1
ATOM 772 C C . PRO A 1 99 ? 10.118 4.433 -2.292 1.00 95.56 99 PRO A C 1
ATOM 774 O O . PRO A 1 99 ? 10.669 4.858 -3.306 1.00 95.56 99 PRO A O 1
ATOM 777 N N . PRO A 1 100 ? 9.303 3.353 -2.348 1.00 94.88 100 PRO A N 1
ATOM 778 C CA . PRO A 1 100 ? 9.055 2.666 -3.616 1.00 94.88 100 PRO A CA 1
ATOM 779 C C . PRO A 1 100 ? 8.280 3.518 -4.634 1.00 94.88 100 PRO A C 1
ATOM 781 O O . PRO A 1 100 ? 8.480 3.326 -5.829 1.00 94.88 100 PRO A O 1
ATOM 784 N N . LEU A 1 101 ? 7.442 4.470 -4.206 1.00 96.25 101 LEU A N 1
ATOM 785 C CA . LEU A 1 101 ? 6.789 5.412 -5.128 1.00 96.25 101 LEU A CA 1
ATOM 786 C C . LEU A 1 101 ? 7.806 6.359 -5.775 1.00 96.25 101 LEU A C 1
ATOM 788 O O . LEU A 1 101 ? 7.828 6.504 -6.994 1.00 96.25 101 LEU A O 1
ATOM 792 N N . LEU A 1 102 ? 8.711 6.930 -4.975 1.00 96.25 102 LEU A N 1
ATOM 793 C CA . LEU A 1 102 ? 9.788 7.787 -5.481 1.00 96.25 102 LEU A CA 1
ATOM 794 C C . LEU A 1 102 ? 10.718 7.038 -6.445 1.00 96.25 102 LEU A C 1
ATOM 796 O O . LEU A 1 102 ? 11.151 7.601 -7.446 1.00 96.25 102 LEU A O 1
ATOM 800 N N . GLU A 1 103 ? 11.005 5.761 -6.177 1.00 94.38 103 GLU A N 1
ATOM 801 C CA . GLU A 1 103 ? 11.766 4.911 -7.101 1.00 94.38 103 GLU A CA 1
ATOM 802 C C . GLU A 1 103 ? 11.033 4.748 -8.444 1.00 94.38 103 GLU A C 1
ATOM 804 O O . GLU A 1 103 ? 11.653 4.836 -9.505 1.00 94.38 103 GLU A O 1
ATOM 809 N N . LYS A 1 104 ? 9.705 4.575 -8.416 1.00 94.62 104 LYS A N 1
ATOM 810 C CA . LYS A 1 104 ? 8.879 4.425 -9.623 1.00 94.62 104 LYS A CA 1
ATOM 811 C C . LYS A 1 104 ? 8.779 5.690 -10.470 1.00 94.62 104 LYS A C 1
ATOM 813 O O . LYS A 1 104 ? 8.731 5.575 -11.692 1.00 94.62 104 LYS A O 1
ATOM 818 N N . MET A 1 105 ? 8.879 6.875 -9.871 1.00 95.56 105 MET A N 1
ATOM 819 C CA . MET A 1 105 ? 9.002 8.142 -10.612 1.00 95.56 105 MET A CA 1
ATOM 820 C C . MET A 1 105 ? 10.294 8.229 -11.453 1.00 95.56 105 MET A C 1
ATOM 822 O O . MET A 1 105 ? 10.399 9.055 -12.359 1.00 95.56 105 MET A O 1
ATOM 826 N N . GLY A 1 106 ? 11.291 7.381 -11.180 1.00 94.06 106 GLY A N 1
ATOM 827 C CA . GLY A 1 106 ? 12.514 7.250 -11.975 1.00 94.06 106 GLY A CA 1
ATOM 828 C C . GLY A 1 106 ? 12.497 6.107 -12.998 1.00 94.06 106 GLY A C 1
ATOM 829 O O . GLY A 1 106 ? 13.530 5.845 -13.615 1.00 94.06 106 GLY A O 1
ATOM 830 N N . ASP A 1 107 ? 11.377 5.394 -13.166 1.00 95.19 107 ASP A N 1
ATOM 831 C CA . ASP A 1 107 ? 11.306 4.189 -14.001 1.00 95.19 107 ASP A CA 1
ATOM 832 C C . ASP A 1 107 ? 11.447 4.526 -15.503 1.00 95.19 107 ASP A C 1
ATOM 834 O O . ASP A 1 107 ? 10.989 5.563 -15.997 1.00 95.19 107 ASP A O 1
ATOM 838 N N . THR A 1 108 ? 12.091 3.635 -16.261 1.00 94.44 108 THR A N 1
ATOM 839 C CA . THR A 1 108 ? 12.261 3.796 -17.714 1.00 94.44 108 THR A CA 1
ATOM 840 C C . THR A 1 108 ? 10.964 3.527 -18.471 1.00 94.44 108 THR A C 1
ATOM 842 O O . THR A 1 108 ? 10.780 4.014 -19.589 1.00 94.44 108 THR A O 1
ATOM 845 N N . ASN A 1 109 ? 10.037 2.781 -17.868 1.00 92.75 109 ASN A N 1
ATOM 846 C CA . ASN A 1 109 ? 8.698 2.602 -18.394 1.00 92.75 109 ASN A CA 1
ATOM 847 C C . ASN A 1 109 ? 7.847 3.843 -18.098 1.00 92.75 109 ASN A C 1
ATOM 849 O O . ASN A 1 109 ? 7.412 4.053 -16.966 1.00 92.75 109 ASN A O 1
ATOM 853 N N . ALA A 1 110 ? 7.542 4.620 -19.141 1.00 93.12 110 ALA A N 1
ATOM 854 C CA . ALA A 1 110 ? 6.731 5.831 -19.029 1.00 93.12 110 ALA A CA 1
ATOM 855 C C . ALA A 1 110 ? 5.394 5.600 -18.305 1.00 93.12 110 ALA A C 1
ATOM 857 O O . ALA A 1 110 ? 5.005 6.421 -17.493 1.00 93.12 110 ALA A O 1
ATOM 858 N N . ARG A 1 111 ? 4.735 4.447 -18.494 1.00 92.00 111 ARG A N 1
ATOM 859 C CA . ARG A 1 111 ? 3.451 4.166 -17.827 1.00 92.00 111 ARG A CA 1
ATOM 860 C C . ARG A 1 111 ? 3.573 4.009 -16.314 1.00 92.00 111 ARG A C 1
ATOM 862 O O . ARG A 1 111 ? 2.622 4.311 -15.611 1.00 92.00 111 ARG A O 1
ATOM 869 N N . LEU A 1 112 ? 4.697 3.479 -15.831 1.00 93.31 112 LEU A N 1
ATOM 870 C CA . LEU A 1 112 ? 4.957 3.354 -14.395 1.00 93.31 112 LEU A CA 1
ATOM 871 C C . LEU A 1 112 ? 5.327 4.710 -13.804 1.00 93.31 112 LEU A C 1
ATOM 873 O O . LEU A 1 112 ? 4.810 5.082 -12.760 1.00 93.31 112 LEU A O 1
ATOM 877 N N . LYS A 1 113 ? 6.179 5.449 -14.518 1.00 94.12 113 LYS A N 1
ATOM 878 C CA . LYS A 1 113 ? 6.603 6.792 -14.138 1.00 94.12 113 LYS A CA 1
ATOM 879 C C . LYS A 1 113 ? 5.441 7.781 -14.064 1.00 94.12 113 LYS A C 1
ATOM 881 O O . LYS A 1 113 ? 5.349 8.509 -13.091 1.00 94.12 113 LYS A O 1
ATOM 886 N N . ASP A 1 114 ? 4.575 7.805 -15.074 1.00 93.44 114 ASP A N 1
ATOM 887 C CA . ASP A 1 114 ? 3.463 8.760 -15.159 1.00 93.44 114 ASP A CA 1
ATOM 888 C C . ASP A 1 114 ? 2.352 8.456 -14.136 1.00 93.44 114 ASP A C 1
ATOM 890 O O . ASP A 1 114 ? 1.535 9.324 -13.843 1.00 93.44 114 ASP A O 1
ATOM 894 N N . ALA A 1 115 ? 2.299 7.225 -13.616 1.00 92.69 115 ALA A N 1
ATOM 895 C CA . ALA A 1 115 ? 1.322 6.810 -12.614 1.00 92.69 115 ALA A CA 1
ATOM 896 C C . ALA A 1 115 ? 1.788 7.019 -11.161 1.00 92.69 115 ALA A C 1
ATOM 898 O O . ALA A 1 115 ? 0.937 7.107 -10.277 1.00 92.69 115 ALA A O 1
ATOM 899 N N . ALA A 1 116 ? 3.103 7.033 -10.912 1.00 88.25 116 ALA A N 1
ATOM 900 C CA . ALA A 1 116 ? 3.710 7.153 -9.583 1.00 88.25 116 ALA A CA 1
ATOM 901 C C . ALA A 1 116 ? 3.675 8.590 -9.047 1.00 88.25 116 ALA A C 1
ATOM 903 O O . ALA A 1 116 ? 3.441 8.736 -7.825 1.00 88.25 116 ALA A O 1
#

Sequence (116 aa):
RGGMAEVVGEYTVMCLFSRNWVLRDAALQKIEKMVEEEDFKGDAKENFRTHIRVIGKLLKDKVANVFNGALHLLSTVVQKYAPELGPKDTQSGVAELIPPLLEKMGDTNARLKDAA

Nearest PDB structures (foldseek):
  6whb-assembly1_A  TM=8.335E-01  e=2.597E-03  Homo sapiens
  5tqc-assembly1_A  TM=6.032E-01  e=7.966E-02  Homo sapiens
  6xt4-assembly1_A  TM=6.755E-01  e=4.014E+00  synthetic construct
  6xns-assembly2_D  TM=6.164E-01  e=3.132E+00  synthetic construct
  6xns-assembly2_F  TM=5.403E-01  e=3.635E+00  synthetic construct

Radius of gyration: 13.7 Å; Cα contacts (8 Å, |Δi|>4): 117; chains: 1; bounding box: 30×30×34 Å

Secondary structure (DSSP, 8-state):
---HHHHH-HHHHHHHT-SSHHHHHHHHHHHHHHHHTT---S-HHHHHHHHHHHHHHHTT-SSHHHHHHHHHHHHHHHHHHHHHHHHHHHHHHHGGGHHHHHHHTT-SSHHHHTT-

InterPro domains:
  IPR011989 Armadillo-like helical [G3DSA:1.25.10.10] (2-116)
  IPR016024 Armadillo-type fold [SSF48371] (17-115)
  IPR052607 Centrosomal protein 104 kDa-like [PTHR13371] (6-116)
  IPR059245 Centrosomal protein CEP104, TOG domain [PF21040] (5-116)

Mean predicted aligned error: 3.34 Å

Organism: NCBI:txid1411642

Foldseek 3Di:
DDALCLFQNPCLVVLCPDPDVVSVLVSLVSNLVCLVVVVGDDDLLVNLLSLLVSLLVQLQDPDLSSNLSSVVSLVSSCVRRCVPCDDPSSCVSNVSNVVSLVVQCVDPPPSSNVRD